Protein AF-A0A3R9F4D6-F1 (afdb_monomer_lite)

Structure (mmCIF, N/CA/C/O backbone):
data_AF-A0A3R9F4D6-F1
#
_entry.id   AF-A0A3R9F4D6-F1
#
loop_
_atom_site.group_PDB
_atom_site.id
_atom_site.type_symbol
_atom_site.label_atom_id
_atom_site.label_alt_id
_atom_site.label_comp_id
_atom_site.label_asym_id
_atom_site.label_entity_id
_atom_site.label_seq_id
_atom_site.pdbx_PDB_ins_code
_atom_site.Cartn_x
_atom_site.Cartn_y
_atom_site.Cartn_z
_atom_site.occupancy
_atom_site.B_iso_or_equiv
_atom_site.auth_seq_id
_atom_site.auth_comp_id
_atom_site.auth_asym_id
_atom_site.auth_atom_id
_atom_site.pdbx_PDB_model_num
ATOM 1 N N . MET A 1 1 ? 22.132 -3.054 -7.513 1.00 51.72 1 MET A N 1
ATOM 2 C CA . MET A 1 1 ? 20.802 -3.702 -7.411 1.00 51.72 1 MET A CA 1
ATOM 3 C C . MET A 1 1 ? 20.028 -3.454 -8.700 1.00 51.72 1 MET A C 1
ATOM 5 O O . MET A 1 1 ? 19.856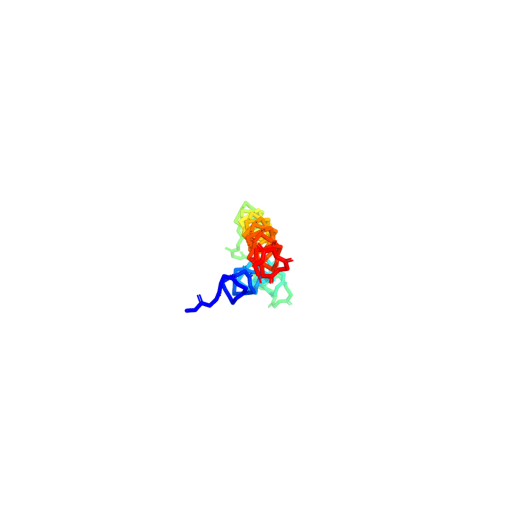 -2.300 -9.067 1.00 51.72 1 MET A O 1
ATOM 9 N N . SER A 1 2 ? 19.626 -4.503 -9.426 1.00 64.75 2 SER A N 1
ATOM 10 C CA . SER A 1 2 ? 18.876 -4.363 -10.691 1.00 64.75 2 SER A CA 1
ATOM 11 C C . SER A 1 2 ? 17.495 -3.736 -10.446 1.00 64.75 2 SER A C 1
ATOM 13 O O . SER A 1 2 ? 16.865 -4.049 -9.438 1.00 64.75 2 SER A O 1
ATOM 15 N N . GLN A 1 3 ? 16.999 -2.893 -11.361 1.00 63.69 3 GLN A N 1
ATOM 16 C CA . GLN A 1 3 ? 15.668 -2.259 -11.269 1.00 63.69 3 GLN A CA 1
ATOM 17 C C . GLN A 1 3 ? 14.535 -3.277 -11.052 1.00 63.69 3 GLN A C 1
ATOM 19 O O . GLN A 1 3 ? 13.544 -2.972 -10.394 1.00 63.69 3 GLN A O 1
ATOM 24 N N . LYS A 1 4 ? 14.727 -4.515 -11.526 1.00 61.44 4 LYS A N 1
ATOM 25 C CA . LYS A 1 4 ? 13.825 -5.648 -11.280 1.00 61.44 4 LYS A CA 1
ATOM 26 C C . LYS A 1 4 ? 13.671 -5.965 -9.784 1.00 61.44 4 LYS A C 1
ATOM 28 O O . LYS A 1 4 ? 12.559 -6.180 -9.323 1.00 61.44 4 LYS A O 1
ATOM 33 N N . HIS A 1 5 ? 14.756 -5.917 -9.007 1.00 70.81 5 HIS A N 1
ATOM 34 C CA . HIS A 1 5 ? 14.706 -6.141 -7.555 1.00 70.81 5 HIS A CA 1
ATOM 35 C C . HIS A 1 5 ? 13.983 -5.006 -6.826 1.00 70.81 5 HIS A C 1
ATOM 37 O O . HIS A 1 5 ? 13.236 -5.263 -5.888 1.00 70.81 5 HIS A O 1
ATOM 43 N N . TYR A 1 6 ? 14.158 -3.761 -7.282 1.00 68.38 6 TYR A N 1
ATOM 44 C CA . TYR A 1 6 ? 13.429 -2.614 -6.735 1.00 68.38 6 TYR A CA 1
ATOM 45 C C . TYR A 1 6 ? 11.921 -2.728 -6.978 1.00 68.38 6 TYR A C 1
ATOM 47 O O . TYR A 1 6 ? 11.147 -2.482 -6.060 1.00 68.38 6 TYR A O 1
ATOM 55 N N . ALA A 1 7 ? 11.503 -3.144 -8.177 1.00 68.19 7 ALA A N 1
ATOM 56 C CA . ALA A 1 7 ? 10.091 -3.347 -8.499 1.00 68.19 7 ALA A CA 1
ATOM 57 C C . ALA A 1 7 ? 9.452 -4.469 -7.660 1.00 68.19 7 ALA A C 1
ATOM 59 O O . ALA A 1 7 ? 8.355 -4.292 -7.129 1.00 68.19 7 ALA A O 1
ATOM 60 N N . ILE A 1 8 ? 10.161 -5.590 -7.482 1.00 77.31 8 ILE A N 1
ATOM 61 C CA . ILE A 1 8 ? 9.706 -6.713 -6.648 1.00 77.31 8 ILE A CA 1
ATOM 62 C C . ILE A 1 8 ? 9.578 -6.283 -5.183 1.00 77.31 8 ILE A C 1
ATOM 64 O O . ILE A 1 8 ? 8.555 -6.560 -4.559 1.00 77.31 8 ILE A O 1
ATOM 68 N N . LEU A 1 9 ? 10.569 -5.562 -4.646 1.00 77.12 9 LEU A N 1
ATOM 69 C CA . LEU A 1 9 ? 10.508 -5.026 -3.284 1.00 77.12 9 LEU A CA 1
ATOM 70 C C . LEU A 1 9 ? 9.343 -4.051 -3.115 1.00 77.12 9 LEU A C 1
ATOM 72 O O . LEU A 1 9 ? 8.616 -4.161 -2.135 1.00 77.12 9 LEU A O 1
ATOM 76 N N . LEU A 1 10 ? 9.116 -3.145 -4.072 1.00 76.62 10 LEU A N 1
ATOM 77 C CA . LEU A 1 10 ? 8.003 -2.194 -4.006 1.00 76.62 10 LEU A CA 1
ATOM 78 C C . LEU A 1 10 ? 6.640 -2.891 -4.037 1.00 76.62 10 LEU A C 1
ATOM 80 O O . LEU A 1 10 ? 5.744 -2.517 -3.281 1.00 76.62 10 LEU A O 1
ATOM 84 N N . LYS A 1 11 ? 6.489 -3.926 -4.872 1.00 73.81 11 LYS A N 1
ATOM 85 C CA . LYS A 1 11 ? 5.277 -4.752 -4.908 1.00 73.81 11 LYS A CA 1
ATOM 86 C C . LYS A 1 11 ? 5.068 -5.499 -3.600 1.00 73.81 11 LYS A C 1
ATOM 88 O O . LYS A 1 11 ? 3.968 -5.454 -3.062 1.00 73.81 11 LYS A O 1
ATOM 93 N N . ALA A 1 12 ? 6.109 -6.144 -3.077 1.00 79.56 12 ALA A N 1
ATOM 94 C CA . ALA A 1 12 ? 6.042 -6.854 -1.804 1.00 79.56 12 ALA A CA 1
ATOM 95 C C . ALA A 1 12 ? 5.668 -5.904 -0.655 1.00 79.56 12 ALA A C 1
ATOM 97 O O . ALA A 1 12 ? 4.812 -6.239 0.161 1.00 79.56 12 ALA A O 1
ATOM 98 N N . LEU A 1 13 ? 6.237 -4.693 -0.638 1.00 78.00 13 LEU A N 1
ATOM 99 C CA . LEU A 1 13 ? 5.914 -3.668 0.352 1.00 78.00 13 LEU A CA 1
ATOM 100 C C . LEU A 1 13 ? 4.465 -3.182 0.218 1.00 78.00 13 LEU A C 1
ATOM 102 O O . LEU A 1 13 ? 3.751 -3.113 1.213 1.00 78.00 13 LEU A O 1
ATOM 106 N N . GLY A 1 14 ? 4.010 -2.881 -1.003 1.00 77.81 14 GLY A N 1
ATOM 107 C CA . GLY A 1 14 ? 2.632 -2.451 -1.260 1.00 77.81 14 GLY A CA 1
ATOM 108 C C . GLY A 1 14 ? 1.604 -3.514 -0.869 1.00 77.81 14 GLY A C 1
ATOM 109 O O . GLY A 1 14 ? 0.579 -3.194 -0.271 1.00 77.81 14 GLY A O 1
ATOM 110 N N . LEU A 1 15 ? 1.912 -4.786 -1.126 1.00 81.56 15 LEU A N 1
ATOM 111 C CA . LEU A 1 15 ? 1.065 -5.923 -0.767 1.00 81.56 15 LEU A CA 1
ATOM 112 C C . LEU A 1 15 ? 1.048 -6.148 0.754 1.00 81.56 15 LEU A C 1
ATOM 114 O O . LEU A 1 15 ? -0.016 -6.378 1.324 1.00 81.56 15 LEU A O 1
ATOM 118 N N . ALA A 1 16 ? 2.191 -5.987 1.428 1.00 80.69 16 ALA A N 1
ATOM 119 C CA . ALA A 1 16 ? 2.267 -6.021 2.887 1.00 80.69 16 ALA A CA 1
ATOM 120 C C . ALA A 1 16 ? 1.437 -4.892 3.525 1.00 80.69 16 ALA A C 1
ATOM 122 O O . ALA A 1 16 ? 0.613 -5.161 4.395 1.00 80.69 16 ALA A O 1
ATOM 123 N N . VAL A 1 17 ? 1.579 -3.649 3.051 1.00 79.69 17 VAL A N 1
ATOM 124 C CA . VAL A 1 17 ? 0.804 -2.491 3.541 1.00 79.69 17 VAL A CA 1
ATOM 125 C C . VAL A 1 17 ? -0.696 -2.675 3.296 1.00 79.69 17 VAL A C 1
ATOM 127 O O . VAL A 1 17 ? -1.500 -2.345 4.164 1.00 79.69 17 VAL A O 1
ATOM 130 N N . PHE A 1 18 ? -1.083 -3.252 2.157 1.00 79.38 18 PHE A N 1
ATOM 131 C CA . PHE A 1 18 ? -2.479 -3.570 1.850 1.00 79.38 18 PHE A CA 1
ATOM 132 C C . PHE A 1 18 ? -3.059 -4.674 2.751 1.00 79.38 18 PHE A C 1
ATOM 134 O O . PHE A 1 18 ? -4.236 -4.630 3.110 1.00 79.38 18 PHE A O 1
ATOM 141 N N . LEU A 1 19 ? -2.247 -5.663 3.133 1.00 81.12 19 LEU A N 1
ATOM 142 C CA . LEU A 1 19 ? -2.672 -6.777 3.981 1.00 81.12 19 LEU A CA 1
ATOM 143 C C . LEU A 1 19 ? -2.769 -6.408 5.465 1.00 81.12 1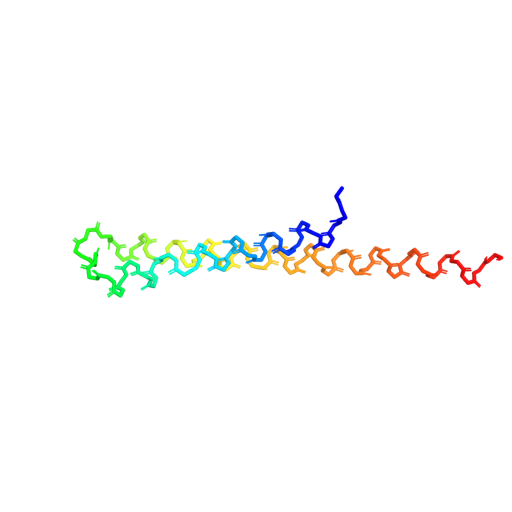9 LEU A C 1
ATOM 145 O O . LEU A 1 19 ? -3.586 -6.994 6.173 1.00 81.12 19 LEU A O 1
ATOM 149 N N . VAL A 1 20 ? -1.988 -5.438 5.948 1.00 81.50 20 VAL A N 1
ATOM 150 C CA . VAL A 1 20 ? -1.986 -5.018 7.364 1.00 81.50 20 VAL A CA 1
ATOM 151 C C . VAL A 1 20 ? -3.398 -4.689 7.889 1.00 81.50 20 VAL A C 1
ATOM 153 O O . VAL A 1 20 ? -3.792 -5.278 8.896 1.00 81.50 20 VAL A O 1
ATOM 156 N N . PRO A 1 21 ? -4.223 -3.858 7.222 1.00 75.88 21 PRO A N 1
ATOM 157 C CA . PRO A 1 21 ? -5.596 -3.589 7.655 1.00 75.88 21 PRO A CA 1
ATOM 158 C C . PRO A 1 21 ? -6.494 -4.832 7.685 1.00 75.88 21 PRO A C 1
ATOM 160 O O . PRO A 1 21 ? -7.331 -4.967 8.575 1.00 75.88 21 PRO A O 1
ATOM 163 N N . LEU A 1 22 ? -6.316 -5.752 6.731 1.00 77.62 22 LEU A N 1
ATOM 164 C CA . LEU A 1 22 ? -7.056 -7.016 6.647 1.00 77.62 22 LEU A CA 1
ATOM 165 C C . LEU A 1 22 ? -6.711 -7.944 7.817 1.00 77.62 22 LEU A C 1
ATOM 167 O O . LEU A 1 22 ? -7.615 -8.489 8.449 1.00 77.62 22 LEU A O 1
ATOM 171 N N . PHE A 1 23 ? -5.425 -8.068 8.151 1.00 78.12 23 PHE A N 1
ATOM 172 C CA . PHE A 1 23 ? -4.973 -8.834 9.313 1.00 78.12 23 PHE A CA 1
ATOM 173 C C . PHE A 1 23 ? -5.415 -8.191 10.627 1.00 78.12 23 PHE A C 1
ATOM 175 O O . PHE A 1 23 ? -5.911 -8.891 11.505 1.00 78.12 23 PHE A O 1
ATOM 182 N N . MET A 1 24 ? -5.314 -6.865 10.763 1.00 74.06 24 MET A N 1
ATOM 183 C CA . MET A 1 24 ? -5.793 -6.156 11.958 1.00 74.06 24 MET A CA 1
ATOM 184 C C . MET A 1 24 ? -7.303 -6.323 12.151 1.00 74.06 24 MET A C 1
ATOM 186 O O . MET A 1 24 ? -7.764 -6.516 13.277 1.00 74.06 24 MET A O 1
ATOM 190 N N . LYS A 1 25 ? -8.070 -6.329 11.055 1.00 71.19 25 LYS A N 1
ATOM 191 C CA . LYS A 1 25 ? -9.499 -6.646 11.083 1.00 71.19 25 LYS A CA 1
ATOM 192 C C . LYS A 1 25 ? -9.750 -8.105 11.491 1.00 71.19 25 LYS A C 1
ATOM 194 O O . LYS A 1 25 ? -10.580 -8.349 12.360 1.00 71.19 25 LYS A O 1
ATOM 199 N N . GLY A 1 26 ? -9.016 -9.061 10.921 1.00 73.00 26 GLY A N 1
ATOM 200 C CA . GLY A 1 26 ? -9.149 -10.493 11.226 1.00 73.00 26 GLY A CA 1
ATOM 201 C C . GLY A 1 26 ? -8.759 -10.879 12.659 1.00 73.00 26 GLY A C 1
ATOM 202 O O . GLY A 1 26 ? -9.359 -11.783 13.228 1.00 73.00 26 GLY A O 1
ATOM 203 N N . MET A 1 27 ? -7.810 -10.163 13.269 1.00 75.06 27 MET A N 1
ATOM 204 C CA . MET A 1 27 ? -7.376 -10.375 14.658 1.00 75.06 27 MET A CA 1
ATOM 205 C C . MET A 1 27 ? -8.299 -9.725 15.704 1.00 75.06 27 MET A C 1
ATOM 207 O O . MET A 1 27 ? -8.007 -9.786 16.894 1.00 75.06 27 MET A O 1
ATOM 211 N N . GLY A 1 28 ? -9.392 -9.070 15.295 1.00 66.38 28 GLY A N 1
ATOM 212 C CA . GLY A 1 28 ? -10.326 -8.428 16.227 1.00 66.38 28 GLY A CA 1
ATOM 213 C C . GLY A 1 28 ? -9.850 -7.083 16.797 1.00 66.38 28 GLY A C 1
ATOM 214 O O . GLY A 1 28 ? -10.55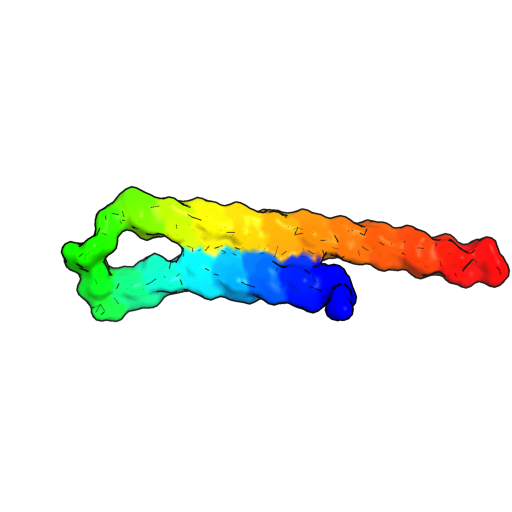8 -6.489 17.605 1.00 66.38 28 GLY A O 1
ATOM 215 N N . TYR A 1 29 ? -8.730 -6.526 16.313 1.00 62.25 29 TYR A N 1
ATOM 216 C CA . TYR A 1 29 ? -8.236 -5.173 16.647 1.00 62.25 29 TYR A CA 1
ATOM 217 C C . TYR A 1 29 ? -9.097 -4.035 16.043 1.00 62.25 29 TYR A C 1
ATOM 219 O O . TYR A 1 29 ? -8.690 -2.875 16.002 1.00 62.25 29 TYR A O 1
ATOM 227 N N . ILE A 1 30 ? -10.311 -4.352 15.580 1.00 54.19 30 ILE A N 1
ATOM 228 C CA . ILE A 1 30 ? -11.250 -3.435 14.915 1.00 54.19 30 ILE A CA 1
ATOM 229 C C . ILE A 1 30 ? -11.665 -2.277 15.840 1.00 54.19 30 ILE A C 1
ATOM 231 O O . ILE A 1 30 ? -11.999 -1.200 15.356 1.00 54.19 30 ILE A O 1
ATOM 235 N N . ALA A 1 31 ? -11.605 -2.459 17.162 1.00 55.31 31 ALA A N 1
ATOM 236 C CA . ALA A 1 31 ? -12.081 -1.470 18.129 1.00 55.31 31 ALA A CA 1
ATOM 237 C C . ALA A 1 31 ? -11.224 -0.189 18.226 1.00 55.31 31 ALA A C 1
ATOM 239 O O . ALA A 1 31 ? -11.698 0.803 18.773 1.00 55.31 31 ALA A O 1
ATOM 240 N N . THR A 1 32 ? -9.992 -0.170 17.705 1.00 60.25 32 THR A N 1
ATOM 241 C CA . THR A 1 32 ? -9.060 0.963 17.890 1.00 60.25 32 THR A CA 1
ATOM 242 C C . THR A 1 32 ? -8.690 1.717 16.617 1.00 60.25 32 THR A C 1
ATOM 244 O O . THR A 1 32 ? -8.054 2.766 16.706 1.00 60.25 32 THR A O 1
ATOM 247 N N . ILE A 1 33 ? -9.090 1.247 15.431 1.00 64.88 33 ILE A N 1
ATOM 248 C CA . ILE A 1 33 ? -8.684 1.869 14.163 1.00 64.88 33 ILE A CA 1
ATOM 249 C C . ILE A 1 33 ? -9.890 2.455 13.438 1.00 64.88 33 ILE A C 1
ATOM 251 O O . ILE A 1 33 ? -10.780 1.743 12.981 1.00 64.88 33 ILE A O 1
ATOM 255 N N . SER A 1 34 ? -9.876 3.782 13.297 1.00 77.00 34 SER A N 1
ATOM 256 C CA . SER A 1 34 ? -10.839 4.545 12.502 1.00 77.00 34 SER A CA 1
ATOM 257 C C . SER A 1 34 ? -10.960 3.992 11.077 1.00 77.00 34 SER A C 1
ATOM 259 O O . SER A 1 34 ? -9.958 3.677 10.427 1.00 77.00 34 SER A O 1
ATOM 261 N N . ALA A 1 35 ? -12.189 3.950 10.552 1.00 77.25 35 ALA A N 1
ATOM 262 C CA . ALA A 1 35 ? -12.458 3.590 9.159 1.00 77.25 35 ALA A CA 1
ATOM 263 C C . ALA A 1 35 ? -11.635 4.438 8.170 1.00 77.25 35 ALA A C 1
ATOM 265 O O . ALA A 1 35 ? -11.172 3.922 7.153 1.00 77.25 35 ALA A O 1
ATOM 266 N N . ALA A 1 36 ? -11.375 5.709 8.503 1.00 82.06 36 ALA A N 1
ATOM 267 C CA . ALA A 1 36 ? -10.540 6.594 7.693 1.00 82.06 36 ALA A CA 1
ATOM 268 C C . ALA A 1 36 ? -9.090 6.091 7.589 1.00 82.06 36 ALA A C 1
ATOM 270 O O . ALA A 1 36 ? -8.503 6.111 6.507 1.00 82.06 36 ALA A O 1
ATOM 271 N N . THR A 1 37 ? -8.520 5.584 8.684 1.00 82.00 37 THR A N 1
ATOM 272 C CA . THR A 1 37 ? -7.166 5.010 8.704 1.00 82.00 37 THR A CA 1
ATOM 273 C C . THR A 1 37 ? -7.095 3.733 7.869 1.00 82.00 37 THR A C 1
ATOM 275 O O . THR A 1 37 ? -6.154 3.548 7.101 1.00 82.00 37 THR A O 1
ATOM 278 N N . MET A 1 38 ? -8.121 2.881 7.958 1.00 79.88 38 MET A N 1
ATOM 279 C CA . MET A 1 38 ? -8.236 1.656 7.159 1.00 79.88 38 MET A CA 1
ATOM 280 C C . MET A 1 38 ? -8.254 1.965 5.655 1.00 79.88 38 MET A C 1
ATOM 282 O O . MET A 1 38 ? -7.483 1.385 4.890 1.00 79.88 38 MET A O 1
ATOM 286 N N . ILE A 1 39 ? -9.083 2.929 5.244 1.00 83.12 39 ILE A N 1
ATOM 287 C CA . ILE A 1 39 ? -9.180 3.380 3.849 1.00 83.12 39 ILE A CA 1
ATOM 288 C C . ILE A 1 39 ? -7.856 4.003 3.394 1.00 83.12 39 ILE A C 1
ATOM 290 O O . ILE A 1 39 ? -7.383 3.702 2.302 1.00 83.12 39 ILE A O 1
ATOM 294 N N . SER A 1 40 ? -7.216 4.811 4.240 1.00 85.06 40 SER A N 1
ATOM 295 C CA . SER A 1 40 ? -5.940 5.457 3.913 1.00 85.06 40 SER A CA 1
ATOM 296 C C . SER A 1 40 ? -4.824 4.436 3.668 1.00 85.06 40 SER A C 1
ATOM 298 O O . SER A 1 40 ? -4.075 4.569 2.704 1.00 85.06 40 SER A O 1
ATOM 300 N N . LEU A 1 41 ? -4.739 3.383 4.487 1.00 82.00 41 LEU A N 1
ATOM 301 C CA . LEU A 1 41 ? -3.766 2.298 4.309 1.00 82.00 41 LEU A CA 1
ATOM 302 C C . LEU A 1 41 ? -4.023 1.489 3.033 1.00 82.00 41 LEU A C 1
ATOM 304 O O . LEU A 1 41 ? -3.075 1.139 2.332 1.00 82.00 41 LEU A O 1
ATOM 308 N N . ILE A 1 42 ? -5.292 1.244 2.695 1.00 83.75 42 ILE A N 1
ATOM 309 C CA . ILE A 1 42 ? -5.665 0.593 1.433 1.00 83.75 42 ILE A CA 1
ATOM 310 C C . ILE A 1 42 ? -5.235 1.458 0.244 1.00 83.75 42 ILE A C 1
ATOM 312 O O . ILE A 1 42 ? -4.581 0.958 -0.670 1.00 83.75 42 ILE A O 1
ATOM 316 N N . VAL A 1 43 ? -5.547 2.756 0.270 1.00 86.56 43 VAL A N 1
ATOM 317 C CA . VAL A 1 43 ? -5.183 3.697 -0.799 1.00 86.56 43 VAL A CA 1
ATOM 318 C C . VAL A 1 43 ? -3.662 3.789 -0.950 1.00 86.56 43 VAL A C 1
ATOM 320 O O . VAL A 1 43 ? -3.155 3.684 -2.066 1.00 86.56 43 VAL A O 1
ATO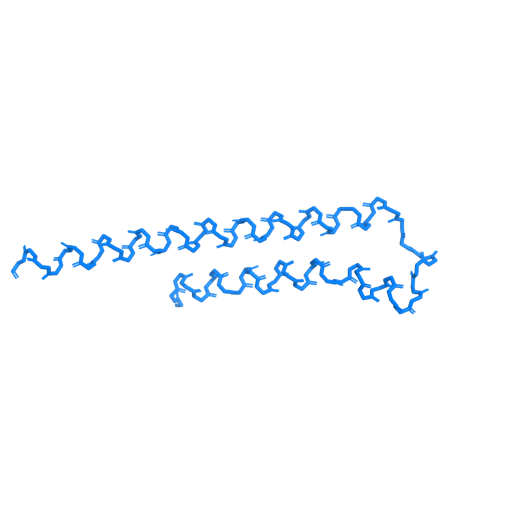M 323 N N . LEU A 1 44 ? -2.919 3.904 0.153 1.00 84.38 44 LEU A N 1
ATOM 324 C CA . LEU A 1 44 ? -1.453 3.911 0.135 1.00 84.38 44 LEU A CA 1
ATOM 325 C C . LEU A 1 44 ? -0.874 2.601 -0.416 1.00 84.38 44 LEU A C 1
ATOM 327 O O . LEU A 1 44 ? 0.032 2.643 -1.249 1.00 84.38 44 LEU A O 1
ATOM 331 N N . GLY A 1 45 ? -1.416 1.450 -0.007 1.00 83.12 45 GLY A N 1
ATOM 332 C CA . GLY A 1 45 ? -1.021 0.141 -0.532 1.00 83.12 45 GLY A CA 1
ATOM 333 C C . GLY A 1 45 ? -1.236 0.033 -2.044 1.00 83.12 45 GLY A C 1
ATOM 334 O O . GLY A 1 45 ? -0.334 -0.386 -2.770 1.00 83.12 45 GLY A O 1
ATOM 335 N N . VAL A 1 46 ? -2.386 0.496 -2.545 1.00 83.88 46 VAL A N 1
ATOM 336 C CA . VAL A 1 46 ? -2.691 0.527 -3.986 1.00 83.88 46 VAL A CA 1
ATOM 337 C C . VAL A 1 46 ? -1.734 1.452 -4.743 1.00 83.88 46 VAL A C 1
ATOM 339 O O . VAL A 1 46 ? -1.207 1.056 -5.783 1.00 83.88 46 VAL A O 1
ATOM 342 N N . ILE A 1 47 ? -1.445 2.647 -4.219 1.00 84.81 47 ILE A N 1
ATOM 343 C CA . ILE A 1 47 ? -0.485 3.580 -4.834 1.00 84.81 47 ILE A CA 1
ATOM 344 C C . ILE A 1 47 ? 0.905 2.936 -4.932 1.00 84.81 47 ILE A C 1
ATOM 346 O O . ILE A 1 47 ? 1.525 2.977 -5.996 1.00 84.81 47 ILE A O 1
ATOM 350 N N . LEU A 1 48 ? 1.380 2.289 -3.864 1.00 81.00 48 LEU A N 1
ATOM 351 C CA . LEU A 1 48 ? 2.662 1.574 -3.848 1.00 81.00 48 LEU A CA 1
ATOM 352 C C . LEU A 1 48 ? 2.716 0.448 -4.892 1.00 81.00 48 LEU A C 1
ATOM 354 O O . LEU A 1 48 ? 3.718 0.318 -5.599 1.00 81.00 48 LEU A O 1
ATOM 358 N N . LEU A 1 49 ? 1.636 -0.326 -5.040 1.00 81.44 49 LEU A N 1
ATOM 359 C CA . LEU A 1 49 ? 1.530 -1.375 -6.059 1.00 81.44 49 LEU A CA 1
ATOM 360 C C . LEU A 1 49 ? 1.570 -0.802 -7.484 1.00 81.44 49 LEU A C 1
ATOM 362 O O . LEU A 1 49 ? 2.274 -1.345 -8.340 1.00 81.44 49 LEU A O 1
ATOM 366 N N . ILE A 1 50 ? 0.865 0.306 -7.738 1.00 82.00 50 ILE A N 1
ATOM 367 C CA . ILE A 1 50 ? 0.865 0.990 -9.041 1.00 82.00 50 ILE A CA 1
ATOM 368 C C . ILE A 1 50 ? 2.264 1.513 -9.365 1.00 82.00 50 ILE A C 1
ATOM 370 O O . ILE A 1 50 ? 2.770 1.257 -10.457 1.00 82.00 50 ILE A O 1
ATOM 374 N N . ILE A 1 51 ? 2.919 2.193 -8.420 1.00 79.44 51 ILE A N 1
ATOM 375 C CA . ILE A 1 51 ? 4.289 2.688 -8.604 1.00 79.44 51 ILE A CA 1
ATOM 376 C C . ILE A 1 51 ? 5.234 1.510 -8.874 1.00 79.44 51 ILE A C 1
ATOM 378 O O . ILE A 1 51 ? 6.025 1.573 -9.815 1.00 79.44 51 ILE A O 1
ATOM 382 N N . GLY A 1 52 ? 5.109 0.405 -8.132 1.00 75.19 52 GLY A N 1
ATOM 383 C CA . GLY A 1 52 ? 5.884 -0.816 -8.366 1.00 75.19 52 GLY A CA 1
ATOM 384 C C . GLY A 1 52 ? 5.714 -1.354 -9.789 1.00 75.19 52 GLY A C 1
ATOM 385 O O . GLY A 1 52 ? 6.706 -1.631 -10.464 1.00 75.19 52 GLY A O 1
ATOM 386 N N . ASN A 1 53 ? 4.473 -1.407 -10.285 1.00 77.75 53 ASN A N 1
ATOM 387 C CA . ASN A 1 53 ? 4.159 -1.779 -11.669 1.00 77.75 53 ASN A CA 1
ATOM 388 C C . ASN A 1 53 ? 4.766 -0.811 -12.701 1.00 77.75 53 ASN A C 1
ATOM 390 O O . ASN A 1 53 ? 5.308 -1.256 -13.712 1.00 77.75 53 ASN A O 1
ATOM 394 N N . VAL A 1 54 ? 4.700 0.504 -12.465 1.00 77.88 54 VAL A N 1
ATOM 395 C CA . VAL A 1 54 ? 5.267 1.520 -13.372 1.00 77.88 54 VAL A CA 1
ATOM 396 C C . VAL A 1 54 ? 6.790 1.397 -13.448 1.00 77.88 54 VAL A C 1
ATOM 398 O O . VAL A 1 54 ? 7.361 1.457 -14.540 1.00 77.88 54 VAL A O 1
ATOM 401 N N . PHE A 1 55 ? 7.458 1.180 -12.313 1.00 73.25 55 PHE A N 1
ATOM 402 C CA . PHE A 1 55 ? 8.901 0.939 -12.276 1.00 73.25 55 PHE A CA 1
ATOM 403 C C . PHE A 1 55 ? 9.285 -0.362 -12.986 1.00 73.25 55 PHE A C 1
ATOM 405 O O . PHE A 1 55 ? 10.269 -0.374 -13.727 1.00 73.25 55 PHE A O 1
ATOM 412 N N . GLU A 1 56 ? 8.501 -1.430 -12.828 1.00 68.94 56 GLU A N 1
ATOM 413 C CA . GLU A 1 56 ? 8.714 -2.691 -13.542 1.00 68.94 56 GLU A CA 1
ATOM 414 C C . GLU A 1 56 ? 8.569 -2.514 -15.058 1.00 68.94 56 GLU A C 1
ATOM 416 O O . GLU A 1 56 ? 9.463 -2.896 -15.813 1.00 68.94 56 GLU A O 1
ATOM 421 N N . ALA A 1 57 ? 7.503 -1.848 -15.510 1.00 71.44 57 ALA A N 1
ATOM 422 C CA . ALA A 1 57 ? 7.274 -1.552 -16.923 1.00 71.44 57 ALA A CA 1
ATOM 423 C C . ALA A 1 57 ? 8.394 -0.678 -17.516 1.00 71.44 57 ALA A C 1
ATOM 425 O O . ALA A 1 57 ? 8.844 -0.903 -18.644 1.00 71.44 57 ALA A O 1
ATOM 426 N N . LYS A 1 58 ? 8.896 0.297 -16.747 1.00 70.25 58 LYS A N 1
ATOM 427 C CA . LYS A 1 58 ? 10.041 1.126 -17.145 1.00 70.25 58 LYS A CA 1
ATOM 428 C C . LYS A 1 58 ? 11.330 0.302 -17.231 1.00 70.25 58 LYS A C 1
ATOM 430 O O . LYS A 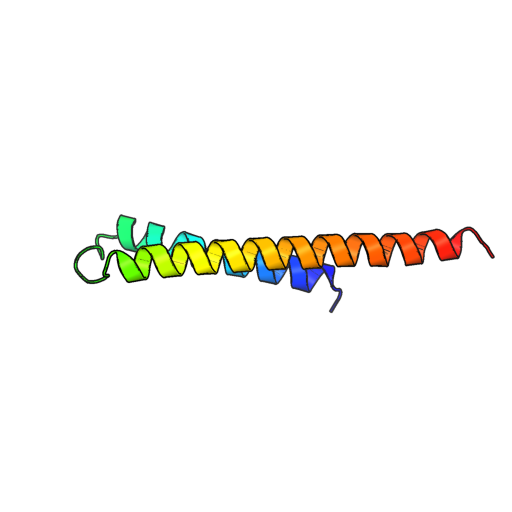1 58 ? 12.096 0.495 -18.171 1.00 70.25 58 LYS A O 1
ATOM 435 N N . ALA A 1 59 ? 11.542 -0.639 -16.311 1.00 65.81 59 ALA A N 1
ATOM 436 C CA . ALA A 1 59 ? 12.686 -1.548 -16.329 1.00 65.81 59 ALA A CA 1
ATOM 437 C C . ALA A 1 59 ? 12.634 -2.539 -17.503 1.00 65.81 59 ALA A C 1
ATOM 439 O O . ALA A 1 59 ? 13.666 -2.804 -18.117 1.00 65.81 59 ALA A O 1
ATOM 440 N N . MET A 1 60 ? 11.450 -3.050 -17.859 1.00 65.94 60 MET A N 1
ATOM 441 C CA . MET A 1 60 ? 11.267 -3.895 -19.046 1.00 65.94 60 MET A CA 1
ATOM 442 C C . MET A 1 60 ? 11.529 -3.115 -20.338 1.00 65.94 60 MET A C 1
ATOM 444 O O . MET A 1 60 ? 12.239 -3.606 -21.210 1.00 65.94 60 MET A O 1
ATOM 448 N N . ARG A 1 61 ? 11.040 -1.871 -20.439 1.00 63.59 61 ARG A N 1
ATOM 449 C CA . ARG A 1 61 ? 11.333 -0.979 -21.576 1.00 63.59 61 ARG A CA 1
ATOM 450 C C . ARG A 1 61 ? 12.813 -0.615 -21.672 1.00 63.59 61 ARG A C 1
ATOM 452 O O . ARG A 1 61 ? 13.366 -0.593 -22.765 1.00 63.59 61 ARG A O 1
ATOM 459 N N . ALA A 1 62 ? 13.466 -0.351 -20.541 1.00 59.62 62 ALA A N 1
ATOM 460 C CA . ALA A 1 62 ? 14.903 -0.108 -20.512 1.00 59.62 62 ALA A CA 1
ATOM 461 C C . ALA A 1 62 ? 15.683 -1.361 -20.939 1.00 59.62 62 ALA A C 1
ATOM 463 O O . ALA A 1 62 ? 16.566 -1.252 -21.779 1.00 59.62 62 ALA A O 1
ATOM 464 N N . GLY A 1 63 ? 15.321 -2.545 -20.435 1.00 55.41 63 GLY A N 1
ATOM 465 C CA . GLY A 1 63 ? 15.926 -3.820 -20.833 1.00 55.41 63 GLY A CA 1
ATOM 466 C C . GLY A 1 63 ? 15.761 -4.134 -22.323 1.00 55.41 63 GLY A C 1
ATOM 467 O O . GLY A 1 63 ? 16.741 -4.478 -22.973 1.00 55.41 63 GLY A O 1
ATOM 468 N N . ALA A 1 64 ? 14.570 -3.913 -22.888 1.00 54.06 64 ALA A N 1
ATOM 469 C CA . ALA A 1 64 ? 14.310 -4.079 -24.321 1.00 54.06 64 ALA A CA 1
ATOM 470 C C . ALA A 1 64 ? 15.180 -3.151 -25.194 1.00 54.06 64 ALA A C 1
ATOM 472 O O . ALA A 1 64 ? 15.678 -3.564 -26.238 1.00 54.06 64 ALA A O 1
ATOM 473 N N . ASN A 1 65 ? 15.443 -1.923 -24.732 1.00 49.09 65 ASN A N 1
ATOM 474 C CA . ASN A 1 65 ? 16.351 -0.989 -25.407 1.00 49.09 65 ASN A CA 1
ATOM 475 C C . ASN A 1 65 ? 17.841 -1.379 -25.290 1.00 49.09 65 ASN A C 1
ATOM 477 O O . ASN A 1 65 ? 18.658 -0.879 -26.063 1.00 49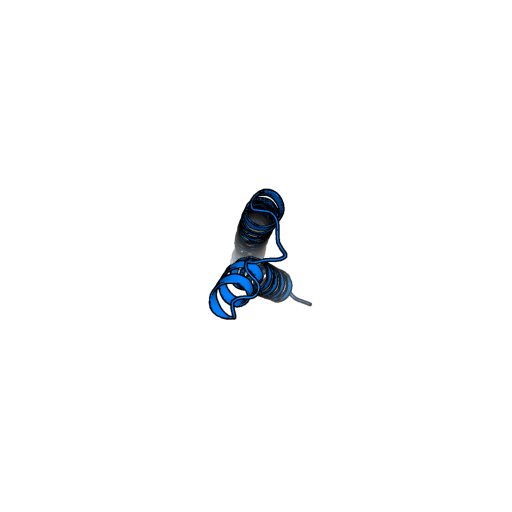.09 65 ASN A O 1
ATOM 481 N N . PHE A 1 66 ? 18.216 -2.235 -24.331 1.00 49.41 66 PHE A N 1
ATOM 482 C CA . PHE A 1 66 ? 19.580 -2.761 -24.199 1.00 49.41 66 PHE A CA 1
ATOM 483 C C . PHE A 1 66 ? 19.799 -4.050 -25.008 1.00 49.41 66 PHE A C 1
ATOM 485 O O . PHE A 1 66 ? 20.885 -4.208 -25.564 1.00 49.41 66 PHE A O 1
ATOM 492 N N . ASP A 1 67 ? 18.791 -4.921 -25.136 1.00 48.59 67 ASP A N 1
ATOM 493 C CA . ASP A 1 67 ? 18.855 -6.113 -26.004 1.00 48.59 67 ASP A CA 1
ATOM 494 C C . ASP A 1 67 ? 18.821 -5.742 -27.495 1.00 48.59 67 ASP A C 1
ATOM 496 O O . ASP A 1 67 ? 19.671 -6.189 -28.263 1.00 48.59 67 ASP A O 1
ATOM 500 N N . GLY A 1 68 ? 17.965 -4.793 -27.896 1.00 41.81 68 GLY A N 1
ATOM 501 C CA . GLY A 1 68 ? 17.927 -4.288 -29.279 1.00 41.81 68 GLY A CA 1
ATOM 502 C C . GLY A 1 68 ? 19.200 -3.554 -29.731 1.00 41.81 68 GLY A C 1
ATOM 503 O O . GLY A 1 68 ? 19.365 -3.265 -30.912 1.00 41.81 68 GLY A O 1
ATOM 504 N N . LYS A 1 69 ? 20.128 -3.255 -28.810 1.00 44.31 69 LYS A N 1
ATOM 505 C CA . LYS A 1 69 ? 21.438 -2.664 -29.127 1.00 44.31 69 LYS A CA 1
ATOM 506 C C . LYS A 1 69 ? 22.552 -3.701 -29.312 1.00 44.31 69 LYS A C 1
ATOM 508 O O . LYS A 1 69 ? 23.645 -3.312 -29.722 1.00 44.31 69 LYS A O 1
ATOM 513 N N . LYS A 1 70 ? 22.307 -4.982 -29.002 1.00 48.06 70 LYS A N 1
ATOM 514 C CA . LYS A 1 70 ? 23.270 -6.079 -29.203 1.00 48.06 70 LYS A CA 1
ATOM 515 C C . LYS A 1 70 ? 23.098 -6.828 -30.523 1.00 48.06 70 LYS A C 1
ATOM 517 O O . LYS A 1 70 ? 24.045 -7.473 -30.943 1.00 48.06 70 LYS A O 1
ATOM 522 N N . GLU A 1 71 ? 21.958 -6.699 -31.198 1.00 43.91 71 GLU A N 1
ATOM 523 C CA . GLU A 1 71 ? 21.746 -7.285 -32.536 1.00 43.91 71 GLU A CA 1
ATOM 524 C C . GLU A 1 71 ? 22.163 -6.350 -33.689 1.00 43.91 71 GLU A C 1
ATOM 526 O O . GLU A 1 71 ? 22.041 -6.701 -34.857 1.00 43.91 71 GLU A O 1
ATOM 531 N N . GLY A 1 72 ? 22.668 -5.152 -33.372 1.00 51.22 72 GLY A N 1
ATOM 532 C CA . GLY A 1 72 ? 23.038 -4.120 -34.345 1.00 51.22 72 GLY A CA 1
ATOM 533 C C . GLY A 1 72 ? 24.508 -3.700 -34.315 1.00 51.22 72 GLY A C 1
ATOM 534 O O . GLY A 1 72 ? 24.783 -2.522 -34.558 1.00 51.22 72 GLY A O 1
ATOM 535 N N . LYS A 1 73 ? 25.438 -4.597 -33.966 1.00 37.84 73 LYS A N 1
ATOM 536 C CA . LYS A 1 73 ? 26.882 -4.381 -34.148 1.00 37.84 73 LYS A CA 1
ATOM 537 C C . LYS A 1 73 ? 27.622 -5.664 -34.484 1.00 37.84 73 LYS A C 1
ATOM 539 O O . LYS A 1 73 ? 27.463 -6.633 -33.715 1.00 37.84 73 LYS A O 1
#

Foldseek 3Di:
DQLLVVLVVLLVVLVVLLCVLVVCVVVVVVPPDDPVNNVVSNVSSVVSNVVSVVSVVVSVVVVVVVVVVVVPD

Secondary structure (DSSP, 8-state):
--HHHHHHHHHHHHHHHHHHHHHHHHTTGGGGS-HHHHHHHHHHHHHHHHHHHHHHHHHHHHHHHHHTTTS--

pLDDT: mean 70.32, std 12.45, range [37.84, 86.56]

Sequence (73 aa):
MSQKHYAILLKALGLAVFLVPLFMKGMGYIATISAATMISLIVLGVILLIIGNVFEAKAMRAGANFDGKKEGK

Radius of gyration: 17.85 Å; chains: 1; bounding box: 39×17×52 Å

Organism: NCBI:txid285983